Protein AF-A0A1J0LHH8-F1 (afdb_monomer_lite)

Sequence (142 aa):
MKYLTVVLGVVFLASCGHKDRKDGHHHGPEMHEERMDISVQERDSIHEERKKRMMDRLTEKLDLTEDQIRKIKELDASYSPQLKVLRTEMFESRKKHHQLMEEKKIKMKEILTPEQVQKLESMRKRRDHRKEDRDHKEKHDS

Foldseek 3Di:
DDDDDDDPDPPPPPPPDDDDPPPDDPPPDPPPVVVLPQDPVNVVVVVVVVVVVVLVVCCVVVVDDPVRSVVVVVVCVVCVVVVVVVVVVVSVVVVVVVVVVVVVVVVVVVVDDPVVVVVVVVVVVVVVVVVVVVVVVVVVVD

Radius of gyration: 26.34 Å; chains: 1; bounding box: 68×67×57 Å

Structure (mmCIF, N/CA/C/O backbone):
data_AF-A0A1J0LHH8-F1
#
_entry.id   AF-A0A1J0LHH8-F1
#
loop_
_atom_site.group_PDB
_atom_site.id
_atom_site.type_symbol
_atom_site.label_atom_id
_atom_site.label_alt_id
_atom_site.label_comp_id
_atom_site.label_asym_id
_atom_site.label_entity_id
_atom_site.label_seq_id
_atom_site.pdbx_PDB_ins_code
_atom_site.Cartn_x
_atom_site.Cartn_y
_atom_site.Cartn_z
_atom_site.occupancy
_atom_site.B_iso_or_equiv
_atom_site.auth_seq_id
_atom_site.auth_comp_id
_atom_site.auth_asym_id
_atom_site.auth_atom_id
_atom_site.pdbx_PDB_model_num
ATOM 1 N N . MET A 1 1 ? -48.516 45.755 -27.354 1.00 40.56 1 MET A N 1
ATOM 2 C CA . MET A 1 1 ? -48.459 44.726 -28.410 1.00 40.56 1 MET A CA 1
ATOM 3 C C . MET A 1 1 ? -47.723 43.507 -27.876 1.00 40.56 1 MET A C 1
ATOM 5 O O . MET A 1 1 ? -46.637 43.682 -27.355 1.00 40.56 1 MET A O 1
ATOM 9 N N . LYS A 1 2 ? -48.333 42.330 -28.067 1.00 47.91 2 LYS A N 1
ATOM 10 C CA . LYS A 1 2 ? -47.727 41.001 -28.281 1.00 47.91 2 LYS A CA 1
ATOM 11 C C . LYS A 1 2 ? -46.893 40.376 -27.145 1.00 47.91 2 LYS A C 1
ATOM 13 O O . LYS A 1 2 ? -45.745 40.723 -26.909 1.00 47.91 2 LYS A O 1
ATOM 18 N N . TYR A 1 3 ? -47.527 39.374 -26.533 1.00 49.53 3 TYR A N 1
ATOM 19 C CA . TYR A 1 3 ? -46.954 38.230 -25.826 1.00 49.53 3 TYR A CA 1
ATOM 20 C C . TYR A 1 3 ? -45.689 37.685 -26.501 1.00 49.53 3 TYR A C 1
ATOM 22 O O . TYR A 1 3 ? -45.691 37.488 -27.716 1.00 49.53 3 TYR A O 1
ATOM 30 N N . LEU A 1 4 ? -44.679 37.322 -25.709 1.00 46.38 4 LEU A N 1
ATOM 31 C CA . LEU A 1 4 ? -43.783 36.232 -26.079 1.00 46.38 4 LEU A CA 1
ATOM 32 C C . LEU A 1 4 ? -43.389 35.429 -24.837 1.00 46.38 4 LEU A C 1
ATOM 34 O O . LEU A 1 4 ? -42.523 35.794 -24.049 1.00 46.38 4 LEU A O 1
ATOM 38 N N . THR A 1 5 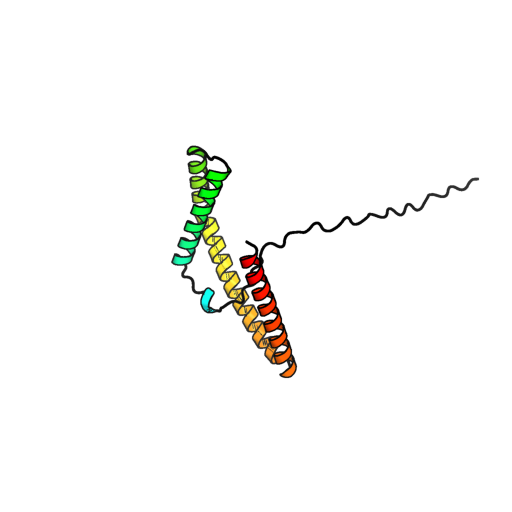? -44.113 34.332 -24.677 1.00 54.47 5 THR A N 1
ATOM 39 C CA . THR A 1 5 ? -43.837 33.196 -23.810 1.00 54.47 5 THR A CA 1
ATOM 40 C C . THR A 1 5 ? -42.466 32.620 -24.170 1.00 54.47 5 THR A C 1
ATOM 42 O O . THR A 1 5 ? -42.290 32.126 -25.282 1.00 54.47 5 THR A O 1
ATOM 45 N N . VAL A 1 6 ? -41.494 32.670 -23.256 1.00 53.97 6 VAL A N 1
ATOM 46 C CA . VAL A 1 6 ? -40.239 31.919 -23.402 1.00 53.97 6 VAL A CA 1
ATOM 47 C C . VAL A 1 6 ? -40.323 30.683 -22.518 1.00 53.97 6 VAL A C 1
ATOM 49 O O . VAL A 1 6 ? -40.577 30.750 -21.318 1.00 53.97 6 VAL A O 1
ATOM 52 N N . VAL A 1 7 ? -40.189 29.550 -23.192 1.00 58.69 7 VAL A N 1
ATOM 53 C CA . VAL A 1 7 ? -40.371 28.184 -22.721 1.00 58.69 7 VAL A CA 1
ATOM 54 C C . VAL A 1 7 ? -39.381 27.860 -21.599 1.00 58.69 7 VAL A C 1
ATOM 56 O O . VAL A 1 7 ? -38.168 27.933 -21.785 1.00 58.69 7 VAL A O 1
ATOM 59 N N . LEU A 1 8 ? -39.916 27.455 -20.444 1.00 49.62 8 LEU A N 1
ATOM 60 C CA . LEU A 1 8 ? -39.195 26.747 -19.385 1.00 49.62 8 LEU A CA 1
ATOM 61 C C . LEU A 1 8 ? -38.725 25.394 -19.939 1.00 49.62 8 LEU A C 1
ATOM 63 O O . LEU A 1 8 ? -39.448 24.400 -19.914 1.00 49.62 8 LEU A O 1
ATOM 67 N N . GLY A 1 9 ? -37.511 25.374 -20.484 1.00 45.81 9 GLY A N 1
ATOM 68 C CA . GLY A 1 9 ? -36.812 24.151 -20.854 1.00 45.81 9 GLY A CA 1
ATOM 69 C C . GLY A 1 9 ? -36.258 23.470 -19.608 1.00 45.81 9 GLY A C 1
ATOM 70 O O . GLY A 1 9 ? -35.169 23.802 -19.147 1.00 45.81 9 GLY A O 1
ATOM 71 N N . VAL A 1 10 ? -37.003 22.511 -19.060 1.00 56.62 10 VAL A N 1
ATOM 72 C CA . VAL A 1 10 ? -36.487 21.561 -18.069 1.00 56.62 10 VAL A CA 1
ATOM 73 C C . VAL A 1 10 ? -35.586 20.576 -18.811 1.00 56.62 10 VAL A C 1
ATOM 75 O O . VAL A 1 10 ? -36.055 19.607 -19.404 1.00 56.62 10 VAL A O 1
ATOM 78 N N . VAL A 1 11 ? -34.280 20.837 -18.814 1.00 54.19 11 VAL A N 1
ATOM 79 C CA . VAL A 1 11 ? -33.287 19.857 -19.265 1.00 54.19 11 VAL A CA 1
ATOM 80 C C . VAL A 1 11 ? -33.127 18.822 -18.156 1.00 54.19 11 VAL A C 1
ATOM 82 O O . VAL A 1 11 ? -32.429 19.033 -17.166 1.00 54.19 11 VAL A O 1
ATOM 85 N N . PHE A 1 12 ? -33.818 17.697 -18.320 1.00 43.25 12 PHE A N 1
ATOM 86 C CA . PHE A 1 12 ? -33.637 16.501 -17.511 1.00 43.25 12 PHE A CA 1
ATOM 87 C C . PHE A 1 12 ? -32.312 15.847 -17.928 1.00 43.25 12 PHE A C 1
ATOM 89 O O . PHE A 1 12 ? -32.254 15.085 -18.893 1.00 43.25 12 PHE A O 1
ATOM 96 N N . LEU A 1 13 ? -31.217 16.185 -17.241 1.00 51.19 13 LEU A N 1
ATOM 97 C CA . LEU A 1 13 ? -29.970 15.434 -17.366 1.00 51.19 13 LEU A CA 1
ATOM 98 C C . LEU A 1 13 ? -30.190 14.056 -16.742 1.00 51.19 13 LEU A C 1
ATOM 10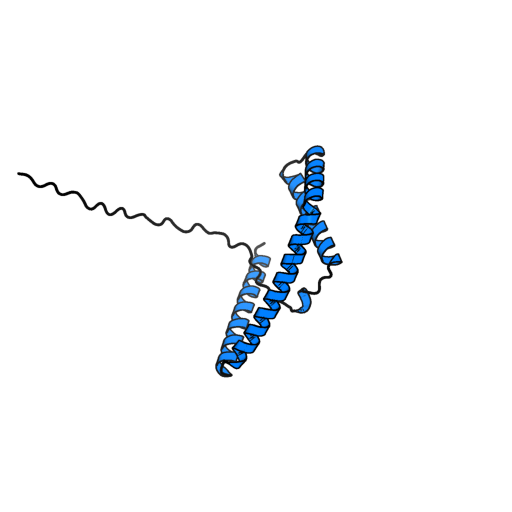0 O O . LEU A 1 13 ? -30.156 13.884 -15.524 1.00 51.19 13 LEU A O 1
ATOM 104 N N . ALA A 1 14 ? -30.442 13.078 -17.608 1.00 45.38 14 ALA A N 1
ATOM 105 C CA . ALA A 1 14 ? -30.406 11.670 -17.273 1.00 45.38 14 ALA A CA 1
ATOM 106 C C . ALA A 1 14 ? -29.021 11.335 -16.702 1.00 45.38 14 ALA A C 1
ATOM 108 O O . ALA A 1 14 ? -28.018 11.304 -17.416 1.00 45.38 14 ALA A O 1
ATOM 109 N N . SER A 1 15 ? -28.986 11.096 -15.391 1.00 42.03 15 SER A N 1
ATOM 110 C CA . SER A 1 15 ? -27.863 10.481 -14.696 1.00 42.03 15 SER A CA 1
ATOM 111 C C . SER A 1 15 ? -27.650 9.083 -15.276 1.00 42.03 15 SER A C 1
ATOM 113 O O . SER A 1 15 ? -28.328 8.122 -14.909 1.00 42.03 15 SER A O 1
ATOM 115 N N . CYS A 1 16 ? -26.748 8.974 -16.250 1.00 43.66 16 CYS A N 1
ATOM 116 C CA . CYS A 1 16 ? -26.281 7.688 -16.736 1.00 43.66 16 CYS A CA 1
ATOM 117 C C . CYS A 1 16 ? -25.423 7.043 -15.648 1.00 43.66 16 CYS A C 1
ATOM 119 O O . CYS A 1 16 ? -24.270 7.413 -15.445 1.00 43.66 16 CYS A O 1
ATOM 121 N N . GLY A 1 17 ? -26.048 6.089 -14.959 1.00 38.94 17 GLY A N 1
ATOM 122 C CA . GLY A 1 17 ? -25.491 4.784 -14.619 1.00 38.94 17 GLY A CA 1
ATOM 123 C C . GLY A 1 17 ? -24.005 4.751 -14.289 1.00 38.94 17 GLY A C 1
ATOM 124 O O . GLY A 1 17 ? -23.158 4.645 -15.175 1.00 38.94 17 GLY A O 1
ATOM 125 N N . HIS A 1 18 ? -23.744 4.739 -12.982 1.00 47.59 18 HIS A N 1
ATOM 126 C CA . HIS A 1 18 ? -22.599 4.103 -12.339 1.00 47.59 18 HIS A CA 1
ATOM 127 C C . HIS A 1 18 ? -22.164 2.858 -13.135 1.00 47.59 18 HIS A C 1
ATOM 129 O O . HIS A 1 18 ? -22.830 1.827 -13.095 1.00 47.59 18 HIS A O 1
ATOM 135 N N . LYS A 1 19 ? -21.066 2.959 -13.888 1.00 46.78 19 LYS A N 1
ATOM 136 C CA . LYS A 1 19 ? -20.365 1.781 -14.395 1.00 46.78 19 LYS A CA 1
ATOM 137 C C . LYS A 1 19 ? -19.395 1.339 -13.319 1.00 46.78 19 LYS A C 1
ATOM 139 O O . LYS A 1 19 ? -18.438 2.049 -13.017 1.00 46.78 19 LYS A O 1
ATOM 144 N N . ASP A 1 20 ? -19.733 0.192 -12.751 1.00 46.75 20 ASP A N 1
ATOM 145 C CA . ASP A 1 20 ? -18.922 -0.733 -11.972 1.00 46.75 20 ASP A CA 1
ATOM 146 C C . ASP A 1 20 ? -17.429 -0.398 -11.974 1.00 46.75 20 ASP A C 1
ATOM 148 O O . ASP A 1 20 ? -16.638 -0.878 -12.793 1.00 46.75 20 ASP A O 1
ATOM 152 N N . ARG A 1 21 ? -17.016 0.402 -10.989 1.00 39.25 21 ARG A N 1
ATOM 153 C CA . ARG A 1 21 ? -15.663 0.263 -10.475 1.00 39.25 21 ARG A CA 1
ATOM 154 C C . ARG A 1 21 ? -15.633 -1.108 -9.817 1.00 39.25 21 ARG A C 1
ATOM 156 O O . ARG A 1 21 ? -16.197 -1.284 -8.748 1.00 39.25 21 ARG A O 1
ATOM 163 N N . LYS A 1 22 ? -15.018 -2.084 -10.493 1.00 41.16 22 LYS A N 1
ATOM 164 C CA . LYS A 1 22 ? -14.555 -3.316 -9.855 1.00 41.16 22 LYS A CA 1
ATOM 165 C C . LYS A 1 22 ? -13.709 -2.879 -8.669 1.00 41.16 22 LYS A C 1
ATOM 167 O O . LYS A 1 22 ? -12.615 -2.346 -8.859 1.00 41.16 22 LYS A O 1
ATOM 172 N N . ASP A 1 23 ? -14.288 -3.006 -7.484 1.00 40.88 23 ASP A N 1
ATOM 173 C CA . ASP A 1 23 ? -13.666 -2.650 -6.227 1.00 40.88 23 ASP A CA 1
ATOM 174 C C . ASP A 1 23 ? -12.364 -3.435 -6.119 1.00 40.88 23 ASP A C 1
ATOM 176 O O . ASP A 1 23 ? -12.341 -4.648 -5.897 1.00 40.88 23 ASP A O 1
ATOM 180 N N . GLY A 1 24 ? -11.263 -2.723 -6.357 1.00 37.47 24 GLY A N 1
ATOM 181 C CA . GLY A 1 24 ? -9.935 -3.218 -6.072 1.00 37.47 24 GLY A CA 1
ATOM 182 C C . GLY A 1 24 ? -9.914 -3.690 -4.628 1.00 37.47 24 GLY A C 1
ATOM 183 O O . GLY A 1 24 ? -10.409 -3.006 -3.731 1.00 37.47 24 GLY A O 1
ATOM 184 N N . HIS A 1 25 ? -9.370 -4.886 -4.434 1.00 42.88 25 HIS A N 1
ATOM 185 C CA . HIS A 1 25 ? -9.179 -5.528 -3.148 1.00 42.88 25 HIS A CA 1
ATOM 186 C C . HIS A 1 25 ? -8.601 -4.556 -2.110 1.00 42.88 25 HIS A C 1
ATOM 188 O O . HIS A 1 25 ? -7.388 -4.375 -1.995 1.00 42.88 25 HIS A O 1
ATOM 194 N N . HIS A 1 26 ? -9.463 -3.980 -1.281 1.00 35.78 26 HIS A N 1
ATOM 195 C CA . HIS A 1 26 ? -9.058 -3.557 0.043 1.00 35.78 26 HIS A CA 1
ATOM 196 C C . HIS A 1 26 ? -9.193 -4.781 0.940 1.00 35.78 26 HIS A C 1
ATOM 198 O O . HIS A 1 26 ? -10.222 -4.987 1.582 1.00 35.78 26 HIS A O 1
ATOM 204 N N . HIS A 1 27 ? -8.133 -5.597 0.987 1.00 38.25 27 HIS A N 1
ATOM 205 C CA . HIS A 1 27 ? -7.876 -6.428 2.156 1.00 38.25 27 HIS A CA 1
ATOM 206 C C . HIS A 1 27 ? -7.864 -5.481 3.356 1.00 38.25 27 HIS A C 1
ATOM 208 O O . HIS A 1 27 ? -6.886 -4.779 3.596 1.00 38.25 27 HIS A O 1
ATOM 214 N N . GLY A 1 28 ? -8.988 -5.381 4.059 1.00 34.59 28 GLY A N 1
ATOM 215 C CA . GLY A 1 28 ? -9.023 -4.828 5.399 1.00 34.59 28 GLY A CA 1
ATOM 216 C C . GLY A 1 28 ? -8.540 -5.944 6.307 1.00 34.59 28 GLY A C 1
ATOM 217 O O . GLY A 1 28 ? -9.365 -6.824 6.590 1.00 34.59 28 GLY A O 1
ATOM 218 N N . PRO A 1 29 ? -7.253 -5.965 6.704 1.00 44.88 29 PRO A N 1
ATOM 219 C CA . PRO A 1 29 ? -6.749 -7.025 7.549 1.00 44.88 29 PRO A CA 1
ATOM 220 C C . PRO A 1 29 ? -7.590 -7.029 8.820 1.00 44.88 29 PRO A C 1
ATOM 222 O O . PRO A 1 29 ? -7.735 -6.006 9.493 1.00 44.88 29 PRO A O 1
ATOM 225 N N . GLU A 1 30 ? -8.147 -8.185 9.157 1.00 42.81 30 GLU A N 1
ATOM 226 C CA . GLU A 1 30 ? -8.065 -8.568 10.552 1.00 42.81 30 GLU A CA 1
ATOM 227 C C . GLU A 1 30 ? -6.564 -8.578 10.849 1.00 42.81 30 GLU A C 1
ATOM 229 O O . GLU A 1 30 ? -5.795 -9.370 10.300 1.00 42.81 30 GLU A O 1
ATOM 234 N N . MET A 1 31 ? -6.123 -7.519 11.523 1.00 42.56 31 MET A N 1
ATOM 235 C CA . MET A 1 31 ? -4.731 -7.318 11.883 1.00 42.56 31 MET A CA 1
ATOM 236 C C . MET A 1 31 ? -4.434 -8.357 12.957 1.00 42.56 31 MET A C 1
ATOM 238 O O . MET A 1 31 ? -4.552 -8.056 14.139 1.00 42.56 31 MET A O 1
ATOM 242 N N . HIS A 1 32 ? -4.107 -9.586 12.547 1.00 40.44 32 HIS A N 1
ATOM 243 C CA . HIS A 1 32 ? -3.362 -10.502 13.401 1.00 40.44 32 HIS A CA 1
ATOM 244 C C . HIS A 1 32 ? -2.133 -9.702 13.832 1.00 40.44 32 HIS A C 1
ATOM 246 O O . HIS A 1 32 ? -1.309 -9.341 12.987 1.00 40.44 32 HIS A O 1
ATOM 252 N N . GLU A 1 33 ? -2.093 -9.318 15.104 1.00 42.19 33 GLU A N 1
ATOM 253 C CA . GLU A 1 33 ? -1.096 -8.413 15.689 1.00 42.19 33 GLU A CA 1
ATOM 254 C C . GLU A 1 33 ? 0.338 -8.866 15.340 1.00 42.19 33 GLU A C 1
ATOM 256 O O . GLU A 1 33 ? 1.213 -8.047 15.077 1.00 42.19 33 GLU A O 1
ATOM 261 N N . GLU A 1 34 ? 0.520 -10.178 15.159 1.00 40.75 34 GLU A N 1
ATOM 262 C CA . GLU A 1 34 ? 1.741 -10.859 14.715 1.00 40.75 34 GLU A CA 1
ATOM 263 C C . GLU A 1 34 ? 2.259 -10.508 13.309 1.00 40.75 34 GLU A C 1
ATOM 265 O O . GLU A 1 34 ? 3.452 -10.643 13.046 1.00 40.75 34 GLU A O 1
ATOM 270 N N . ARG A 1 35 ? 1.427 -10.051 12.362 1.00 50.59 35 ARG A N 1
ATOM 271 C CA . ARG A 1 35 ? 1.895 -9.775 10.982 1.00 50.59 35 ARG A CA 1
ATOM 272 C C . ARG A 1 35 ? 2.713 -8.487 10.846 1.00 50.59 35 ARG A C 1
ATOM 274 O O . ARG A 1 35 ? 3.185 -8.187 9.746 1.00 50.59 35 ARG A O 1
ATOM 281 N N . MET A 1 36 ? 2.867 -7.708 11.917 1.00 53.78 36 MET A N 1
ATOM 282 C CA . MET A 1 36 ? 3.612 -6.444 11.896 1.00 53.78 36 MET A CA 1
ATOM 283 C C . MET A 1 36 ? 5.096 -6.565 12.260 1.00 53.78 36 MET A C 1
ATOM 285 O O . MET A 1 36 ? 5.820 -5.581 12.091 1.00 53.78 36 MET A O 1
ATOM 289 N N . ASP A 1 37 ? 5.565 -7.764 12.608 1.00 58.69 37 ASP A N 1
ATOM 290 C CA . ASP A 1 37 ? 6.959 -8.024 12.992 1.00 58.69 37 ASP A CA 1
ATOM 291 C C . ASP A 1 37 ? 7.797 -8.648 11.865 1.00 58.69 37 ASP A C 1
ATOM 293 O O . ASP A 1 37 ? 8.798 -9.317 12.102 1.00 58.69 37 ASP A O 1
ATOM 297 N N . ILE A 1 38 ? 7.435 -8.400 10.601 1.00 66.19 38 ILE A N 1
ATOM 298 C CA . ILE A 1 38 ? 8.343 -8.709 9.488 1.00 66.19 38 ILE A CA 1
ATOM 299 C C . ILE A 1 38 ? 9.538 -7.761 9.591 1.00 66.19 38 ILE A C 1
ATOM 301 O O . ILE A 1 38 ? 9.375 -6.532 9.496 1.00 66.19 38 ILE A O 1
ATOM 305 N N . SER A 1 39 ? 10.730 -8.340 9.755 1.00 71.50 39 SER A N 1
ATOM 306 C CA . SER A 1 39 ? 11.984 -7.596 9.845 1.00 71.50 39 SER A CA 1
ATOM 307 C C . SER A 1 39 ? 12.193 -6.705 8.614 1.00 71.50 39 SER A C 1
ATOM 309 O O . SER A 1 39 ? 11.707 -6.985 7.515 1.00 71.50 39 SER A O 1
ATOM 311 N N . VAL A 1 40 ? 12.939 -5.609 8.777 1.00 71.44 40 VAL A N 1
ATOM 312 C CA . VAL A 1 40 ? 13.263 -4.701 7.659 1.00 71.44 40 VAL A CA 1
ATOM 313 C C . VAL A 1 40 ? 13.951 -5.463 6.518 1.00 71.44 40 VAL A C 1
ATOM 315 O O . VAL A 1 40 ? 13.632 -5.243 5.352 1.00 71.44 40 VAL A O 1
ATOM 318 N N . GLN A 1 41 ? 14.827 -6.412 6.859 1.00 70.19 41 GLN A N 1
ATOM 319 C CA . GLN A 1 41 ? 15.566 -7.233 5.898 1.00 70.19 41 GLN A CA 1
ATOM 320 C C . GLN A 1 41 ? 14.648 -8.164 5.094 1.00 70.19 41 GLN A C 1
ATOM 322 O O . GLN A 1 41 ? 14.760 -8.241 3.873 1.00 70.19 41 GLN A O 1
ATOM 327 N N . GLU A 1 42 ? 13.703 -8.826 5.759 1.00 77.00 42 GLU A N 1
ATOM 328 C CA . GLU A 1 42 ? 12.743 -9.726 5.111 1.00 77.00 42 GLU A CA 1
ATOM 329 C C . GLU A 1 42 ? 11.723 -8.964 4.251 1.00 77.00 42 GLU A C 1
ATOM 331 O O . GLU A 1 42 ? 11.270 -9.428 3.207 1.00 77.00 42 GLU A O 1
ATOM 336 N N . ARG A 1 43 ? 11.396 -7.729 4.629 1.00 76.25 43 ARG A N 1
ATOM 337 C CA . ARG A 1 43 ? 10.536 -6.868 3.814 1.00 76.25 43 ARG A CA 1
ATOM 338 C C . ARG A 1 43 ? 11.217 -6.422 2.526 1.00 76.25 43 ARG A C 1
ATOM 340 O O . ARG A 1 43 ? 10.566 -6.376 1.480 1.00 76.25 43 ARG A O 1
ATOM 347 N N . ASP A 1 44 ? 12.498 -6.079 2.606 1.00 80.50 44 ASP A N 1
ATOM 348 C CA . ASP A 1 44 ? 13.278 -5.680 1.440 1.00 80.50 44 ASP A CA 1
ATOM 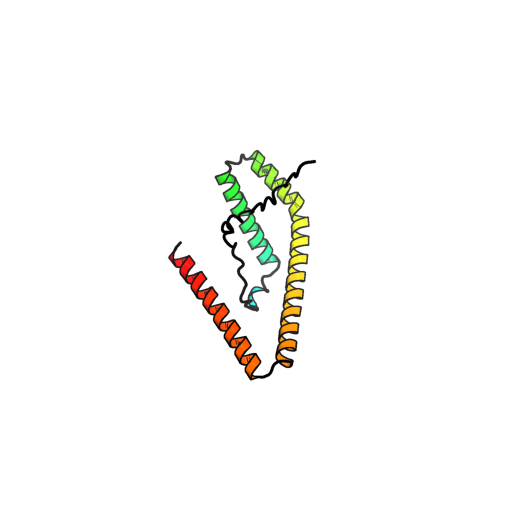349 C C . ASP A 1 44 ? 13.466 -6.857 0.475 1.00 80.50 44 ASP A C 1
ATOM 351 O O . ASP A 1 44 ? 13.291 -6.672 -0.729 1.00 80.50 44 ASP A O 1
ATOM 355 N N . SER A 1 45 ? 13.697 -8.079 0.968 1.00 83.19 45 SER A N 1
ATOM 356 C CA . SER A 1 45 ? 13.791 -9.263 0.101 1.00 83.19 45 SER A CA 1
ATOM 357 C C . SER A 1 45 ? 12.471 -9.569 -0.620 1.00 83.19 45 SER A C 1
ATOM 359 O O . SER A 1 45 ? 12.474 -9.767 -1.836 1.00 83.19 45 SER A O 1
ATOM 361 N N . ILE A 1 46 ? 11.329 -9.499 0.076 1.00 85.44 46 ILE A N 1
ATOM 362 C CA . ILE A 1 46 ? 9.997 -9.643 -0.540 1.00 85.44 46 ILE A CA 1
ATOM 363 C C . ILE A 1 46 ? 9.768 -8.559 -1.601 1.00 85.44 46 ILE A C 1
ATOM 365 O O . ILE A 1 46 ? 9.172 -8.817 -2.651 1.00 85.44 46 ILE A O 1
ATOM 369 N N . HIS A 1 47 ? 10.208 -7.328 -1.335 1.00 83.81 47 HIS A N 1
ATOM 370 C CA . HIS A 1 47 ? 10.069 -6.228 -2.281 1.00 83.81 47 HIS A CA 1
ATOM 371 C C . HIS A 1 47 ? 10.895 -6.462 -3.551 1.00 83.81 47 HIS A C 1
ATOM 373 O O . HIS A 1 47 ? 10.368 -6.303 -4.653 1.00 83.81 47 HIS A O 1
ATOM 379 N N . GLU A 1 48 ? 12.156 -6.870 -3.414 1.00 85.50 48 GLU A N 1
ATOM 380 C CA . GLU A 1 48 ? 13.021 -7.162 -4.560 1.00 85.50 48 GLU A CA 1
ATOM 381 C C . GLU A 1 48 ? 12.508 -8.351 -5.376 1.00 85.50 48 GLU A C 1
ATOM 383 O O . GLU A 1 48 ? 12.478 -8.290 -6.606 1.00 85.50 48 GLU A O 1
ATOM 388 N N . GLU A 1 49 ? 12.001 -9.400 -4.726 1.00 88.00 49 GLU A N 1
ATOM 389 C CA . GLU A 1 49 ? 11.419 -10.541 -5.432 1.00 88.00 49 GLU A CA 1
ATOM 390 C C . GLU A 1 49 ? 10.158 -10.147 -6.217 1.00 88.00 49 GLU A C 1
ATOM 392 O O . GLU A 1 49 ? 9.984 -10.528 -7.378 1.00 88.00 49 GLU A O 1
ATOM 397 N N . ARG A 1 50 ? 9.283 -9.324 -5.625 1.00 88.62 50 ARG A N 1
ATOM 398 C CA . ARG A 1 50 ? 8.101 -8.786 -6.318 1.00 88.62 50 ARG A CA 1
ATOM 399 C C . ARG A 1 50 ? 8.487 -7.906 -7.497 1.00 88.62 50 ARG A C 1
ATOM 401 O O . ARG A 1 50 ? 7.867 -8.014 -8.554 1.00 88.62 50 ARG A O 1
ATOM 408 N N . LYS A 1 51 ? 9.501 -7.058 -7.329 1.00 88.25 51 LYS A N 1
ATOM 409 C CA . LYS A 1 51 ? 10.021 -6.199 -8.394 1.00 88.25 51 LYS A CA 1
ATOM 410 C C . LYS A 1 51 ? 10.575 -7.030 -9.547 1.00 88.25 51 LYS A C 1
ATOM 412 O O . LYS A 1 51 ? 10.244 -6.753 -10.695 1.00 88.25 51 LYS A O 1
ATOM 417 N N . LYS A 1 52 ? 11.326 -8.094 -9.249 1.00 90.81 52 LYS A N 1
ATOM 418 C CA . LYS A 1 52 ? 11.816 -9.043 -10.256 1.00 90.81 52 LYS A CA 1
ATOM 419 C C . LYS A 1 52 ? 10.661 -9.665 -11.043 1.00 90.81 52 LYS A C 1
ATOM 421 O O . LYS A 1 52 ? 10.612 -9.519 -12.256 1.00 90.81 52 LYS A O 1
ATOM 426 N N . ARG A 1 53 ? 9.671 -10.242 -10.353 1.00 93.06 53 ARG A N 1
ATOM 427 C CA . ARG A 1 53 ? 8.483 -10.834 -10.999 1.00 93.06 53 ARG A CA 1
ATOM 428 C C . ARG A 1 53 ? 7.705 -9.823 -11.846 1.00 93.06 53 ARG A C 1
ATOM 430 O O . ARG A 1 53 ? 7.120 -10.189 -12.860 1.00 93.06 53 ARG A O 1
ATOM 437 N N . MET A 1 54 ? 7.656 -8.561 -11.419 1.00 90.94 54 MET A N 1
ATOM 438 C CA . MET A 1 54 ? 7.022 -7.493 -12.189 1.00 90.94 54 MET A CA 1
ATOM 439 C C . MET A 1 54 ? 7.815 -7.170 -13.462 1.00 90.94 54 MET A C 1
ATOM 441 O O . MET A 1 54 ? 7.208 -7.078 -14.526 1.00 90.94 54 MET A O 1
ATOM 445 N N . MET A 1 55 ? 9.144 -7.072 -13.375 1.00 92.06 55 MET A N 1
ATOM 446 C CA . MET A 1 55 ? 10.014 -6.850 -14.534 1.00 92.06 55 MET A CA 1
ATOM 447 C C . MET A 1 55 ? 9.929 -8.000 -15.542 1.00 92.06 55 MET A C 1
ATOM 449 O O . MET A 1 55 ? 9.826 -7.746 -16.740 1.00 92.06 55 MET A O 1
ATOM 453 N N . ASP A 1 56 ? 9.905 -9.248 -15.068 1.00 92.62 56 ASP A N 1
ATOM 454 C CA . ASP A 1 56 ? 9.769 -10.431 -15.925 1.00 92.62 56 ASP A CA 1
ATOM 455 C C . ASP A 1 56 ? 8.453 -10.366 -16.721 1.00 92.62 56 ASP A C 1
ATOM 457 O O . ASP A 1 56 ? 8.446 -10.489 -17.944 1.00 92.62 56 ASP A O 1
ATOM 461 N N . ARG A 1 57 ? 7.342 -10.036 -16.046 1.00 94.44 57 ARG A N 1
ATOM 462 C CA . ARG A 1 57 ? 6.028 -9.857 -16.690 1.00 94.44 57 ARG A CA 1
ATOM 463 C C . ARG A 1 57 ? 5.987 -8.687 -17.669 1.00 94.44 57 ARG A C 1
ATOM 465 O O . ARG A 1 57 ? 5.284 -8.772 -18.669 1.00 94.44 57 ARG A O 1
ATOM 472 N N . LEU A 1 58 ? 6.655 -7.575 -17.361 1.00 92.88 58 LEU A N 1
ATOM 473 C CA . LEU A 1 58 ? 6.725 -6.426 -18.268 1.00 92.88 58 LEU A CA 1
ATOM 474 C C . LEU A 1 58 ? 7.532 -6.764 -19.517 1.00 92.88 58 LEU A C 1
ATOM 476 O O . LEU A 1 58 ? 7.128 -6.393 -20.613 1.00 92.88 58 LEU A O 1
ATOM 480 N N . THR A 1 59 ? 8.633 -7.492 -19.341 1.00 94.25 59 THR A N 1
ATOM 481 C CA . THR A 1 59 ? 9.491 -7.941 -20.436 1.00 94.25 59 THR A CA 1
ATOM 482 C C . THR A 1 59 ? 8.722 -8.849 -21.386 1.00 94.25 59 THR A C 1
ATOM 484 O O . THR A 1 59 ? 8.724 -8.592 -22.582 1.00 94.25 59 THR A O 1
ATOM 487 N N . GLU A 1 60 ? 8.006 -9.842 -20.850 1.00 94.12 60 GLU A N 1
ATOM 488 C CA . GLU A 1 60 ? 7.194 -10.780 -21.636 1.00 94.12 60 GLU A CA 1
ATOM 489 C C . GLU A 1 60 ? 6.015 -10.094 -22.338 1.00 94.12 60 GLU A C 1
ATOM 491 O O . GLU A 1 60 ? 5.732 -10.369 -23.495 1.00 94.12 60 GLU A O 1
ATOM 496 N N . LYS A 1 61 ? 5.305 -9.189 -21.657 1.00 95.69 61 LYS A N 1
ATOM 497 C CA . LYS A 1 61 ? 4.085 -8.581 -22.215 1.00 95.69 61 LYS A CA 1
ATOM 498 C C . LYS A 1 61 ? 4.332 -7.469 -23.224 1.00 95.69 61 LYS A C 1
ATOM 500 O O . LYS A 1 61 ? 3.412 -7.128 -23.962 1.00 95.69 61 LYS A O 1
ATOM 505 N N . LEU A 1 62 ? 5.497 -6.831 -23.165 1.00 97.19 62 LEU A N 1
ATOM 506 C CA . LEU A 1 62 ? 5.829 -5.666 -23.986 1.00 97.19 62 LEU A CA 1
ATOM 507 C C . LEU A 1 62 ? 6.988 -5.943 -24.947 1.00 97.19 62 LEU A C 1
ATOM 509 O O . LEU A 1 62 ? 7.458 -4.999 -25.580 1.00 97.19 62 LEU A O 1
ATOM 513 N N . ASP A 1 63 ? 7.457 -7.195 -25.012 1.00 95.81 63 ASP A N 1
ATOM 514 C CA . ASP A 1 63 ? 8.587 -7.636 -25.834 1.00 95.81 63 ASP A CA 1
ATOM 515 C C . ASP A 1 63 ? 9.797 -6.695 -25.702 1.00 95.81 63 ASP A C 1
ATOM 517 O O . ASP A 1 63 ? 10.350 -6.187 -26.682 1.00 95.81 63 ASP A O 1
ATOM 521 N N . LEU A 1 64 ? 10.177 -6.394 -24.455 1.00 95.62 64 LEU A N 1
ATOM 522 C CA . LEU A 1 64 ? 11.225 -5.410 -24.184 1.00 95.62 64 LEU A CA 1
ATOM 523 C C . LEU A 1 64 ? 12.587 -5.903 -24.681 1.00 95.62 64 LEU A C 1
ATOM 525 O O . LEU A 1 64 ? 13.038 -6.998 -24.353 1.00 95.62 64 LEU A O 1
ATOM 529 N N . THR A 1 65 ? 13.291 -5.036 -25.403 1.00 96.81 65 THR A N 1
ATOM 530 C CA . THR A 1 65 ? 14.682 -5.262 -25.816 1.00 96.81 65 THR A CA 1
ATOM 531 C C . THR A 1 65 ? 15.646 -5.167 -24.631 1.00 96.81 65 THR A C 1
ATOM 533 O O . THR A 1 65 ? 15.375 -4.492 -23.633 1.00 96.81 65 THR A O 1
ATOM 536 N N . GLU A 1 66 ? 16.828 -5.772 -24.757 1.00 94.94 66 GLU A N 1
ATOM 537 C CA . GLU A 1 66 ? 17.872 -5.724 -23.722 1.00 94.94 66 GLU A CA 1
ATOM 538 C C . GLU A 1 66 ? 18.265 -4.289 -23.337 1.00 94.94 66 GLU A C 1
ATOM 540 O O . GLU A 1 66 ? 18.443 -3.976 -22.156 1.00 94.94 66 GLU A O 1
ATOM 545 N N . ASP A 1 67 ? 18.330 -3.387 -24.320 1.00 96.56 67 ASP A N 1
ATOM 546 C CA . ASP A 1 67 ? 18.631 -1.974 -24.096 1.00 96.56 67 ASP A CA 1
ATOM 547 C C . ASP A 1 67 ? 17.528 -1.256 -23.306 1.00 96.56 67 ASP A C 1
ATOM 549 O O . ASP A 1 67 ? 17.826 -0.411 -22.456 1.00 96.56 67 ASP A O 1
ATOM 553 N N . GLN A 1 68 ? 16.255 -1.585 -23.547 1.00 95.75 68 GLN A N 1
ATOM 554 C CA . GLN A 1 68 ? 15.135 -1.047 -22.769 1.00 95.75 68 GLN A CA 1
ATOM 555 C C . GLN A 1 68 ? 15.160 -1.577 -21.336 1.00 95.75 68 GLN A C 1
ATOM 557 O O . GLN A 1 68 ? 15.027 -0.791 -20.398 1.00 95.75 68 GLN A O 1
ATOM 562 N N . ILE A 1 69 ? 15.409 -2.876 -21.149 1.00 94.50 69 ILE A N 1
ATOM 563 C CA . ILE A 1 69 ? 15.539 -3.489 -19.821 1.00 94.50 69 ILE A CA 1
ATOM 564 C C . ILE A 1 69 ? 16.672 -2.819 -19.036 1.00 94.50 69 ILE A C 1
ATOM 566 O O . ILE A 1 69 ? 16.498 -2.498 -17.858 1.00 94.50 69 ILE A O 1
ATOM 570 N N . ARG A 1 70 ? 17.823 -2.567 -19.675 1.00 95.81 70 ARG A N 1
ATOM 571 C CA . ARG A 1 70 ? 18.957 -1.876 -19.045 1.00 95.81 70 ARG A CA 1
ATOM 572 C C . ARG A 1 70 ? 18.568 -0.473 -18.576 1.00 95.81 70 ARG A C 1
ATOM 574 O O . ARG A 1 70 ? 18.765 -0.161 -17.405 1.00 95.81 70 ARG A O 1
ATOM 581 N N . LYS A 1 71 ? 17.936 0.329 -19.439 1.00 96.56 71 LYS A N 1
ATOM 582 C CA . LYS A 1 71 ? 17.481 1.690 -19.095 1.00 96.56 71 LYS A CA 1
ATOM 583 C C . LYS A 1 71 ? 16.458 1.705 -17.959 1.00 96.56 71 LYS A C 1
ATOM 585 O O . LYS A 1 71 ? 16.528 2.567 -17.089 1.00 96.56 71 LYS A O 1
ATOM 590 N N . ILE A 1 72 ? 15.526 0.751 -17.934 1.00 94.25 72 ILE A N 1
ATOM 591 C CA . ILE A 1 72 ? 14.544 0.646 -16.846 1.00 94.25 72 ILE A CA 1
ATOM 592 C C . ILE A 1 72 ? 15.245 0.284 -15.532 1.00 94.25 72 ILE A C 1
ATOM 594 O O . ILE A 1 72 ? 14.948 0.883 -14.504 1.00 94.25 72 ILE A O 1
ATOM 598 N N . LYS A 1 73 ? 16.215 -0.640 -15.547 1.00 92.81 73 LYS A N 1
ATOM 599 C CA . LYS A 1 73 ? 17.002 -0.983 -14.349 1.00 92.81 73 LYS A CA 1
ATOM 600 C C . LYS A 1 73 ? 17.806 0.206 -13.817 1.00 92.81 73 LYS A C 1
ATOM 602 O O . LYS A 1 73 ? 17.880 0.384 -12.604 1.00 92.81 73 LYS A O 1
ATOM 607 N N . GLU A 1 74 ? 18.388 1.013 -14.700 1.00 95.31 74 GLU A N 1
ATOM 608 C CA . GLU A 1 74 ? 19.096 2.247 -14.331 1.00 95.31 74 GLU A CA 1
ATOM 609 C C . GLU A 1 74 ? 18.146 3.281 -13.712 1.00 95.31 74 GLU A C 1
ATOM 611 O O . GLU A 1 74 ? 18.439 3.826 -12.647 1.00 95.31 74 GLU A O 1
ATOM 616 N N . LEU A 1 75 ? 16.976 3.492 -14.326 1.00 94.81 75 LEU A N 1
ATOM 617 C CA . LEU A 1 75 ? 15.927 4.365 -13.796 1.00 94.81 75 LEU A CA 1
ATOM 618 C C . LEU A 1 75 ? 15.480 3.897 -12.405 1.00 94.81 75 LEU A C 1
ATOM 620 O O . LEU A 1 75 ? 15.444 4.657 -11.439 1.00 94.81 75 LEU A O 1
ATOM 624 N N . ASP A 1 76 ? 15.197 2.610 -12.266 1.00 91.56 76 ASP A N 1
ATOM 625 C CA . ASP A 1 76 ? 14.826 2.014 -10.994 1.00 91.56 76 ASP A CA 1
ATOM 626 C C . ASP A 1 76 ? 15.905 2.212 -9.920 1.00 91.56 76 ASP A C 1
ATOM 628 O O . ASP A 1 76 ? 15.583 2.455 -8.754 1.00 91.56 76 ASP A O 1
ATOM 632 N N . ALA A 1 77 ? 17.184 2.104 -10.289 1.00 92.56 77 ALA A N 1
ATOM 633 C CA . ALA A 1 77 ? 18.296 2.330 -9.375 1.00 92.56 77 ALA A CA 1
ATOM 634 C C . ALA A 1 77 ? 18.346 3.789 -8.893 1.00 92.56 77 ALA A C 1
ATOM 636 O O . ALA A 1 77 ? 18.581 4.014 -7.704 1.00 92.56 77 ALA A O 1
ATOM 637 N N . SER A 1 78 ? 18.048 4.767 -9.760 1.00 95.62 78 SER A N 1
ATOM 638 C CA . SER A 1 78 ? 18.038 6.184 -9.372 1.00 95.62 78 SER A CA 1
ATOM 639 C C . SER A 1 78 ? 16.902 6.541 -8.409 1.00 95.62 78 SER A C 1
ATOM 641 O O . SER A 1 78 ? 17.087 7.383 -7.532 1.00 95.62 78 SER A O 1
ATOM 643 N N . TYR A 1 79 ? 15.740 5.887 -8.522 1.00 93.12 79 TYR A N 1
ATOM 644 C CA . TYR A 1 79 ? 14.577 6.163 -7.661 1.00 93.12 79 TYR A CA 1
ATOM 645 C C . TYR A 1 79 ? 14.486 5.275 -6.412 1.00 93.12 79 TYR A C 1
ATOM 647 O O . TYR A 1 79 ? 13.841 5.659 -5.433 1.00 93.12 79 TYR A O 1
ATOM 655 N N . SER A 1 80 ? 15.156 4.118 -6.402 1.00 90.62 80 SER A N 1
ATOM 656 C CA . SER A 1 80 ? 15.192 3.186 -5.267 1.00 90.62 80 SER A CA 1
ATOM 657 C C . SER A 1 80 ? 15.421 3.850 -3.896 1.00 90.62 80 SER A C 1
ATOM 659 O O . SER A 1 80 ? 14.629 3.582 -2.987 1.00 90.62 80 SER A O 1
ATOM 661 N N . PRO A 1 81 ? 16.413 4.748 -3.696 1.00 91.75 81 PRO A N 1
ATOM 662 C CA . PRO A 1 81 ? 16.631 5.362 -2.384 1.00 91.75 81 PRO A CA 1
ATOM 663 C C . PRO A 1 81 ? 15.459 6.244 -1.933 1.00 91.75 81 PRO A C 1
ATOM 665 O O . PRO A 1 81 ? 15.060 6.173 -0.772 1.00 91.75 81 PRO A O 1
ATOM 668 N N . GLN A 1 82 ? 14.854 7.015 -2.842 1.00 92.00 82 GLN A N 1
ATOM 669 C CA . GLN A 1 82 ? 13.711 7.881 -2.523 1.00 92.00 82 GLN A CA 1
ATOM 670 C C . GLN A 1 82 ? 12.492 7.048 -2.111 1.00 92.00 82 GLN A C 1
ATOM 672 O O . GLN A 1 82 ? 11.831 7.336 -1.114 1.00 92.00 82 GLN A O 1
ATOM 677 N N . LEU A 1 83 ? 12.236 5.952 -2.831 1.00 88.38 83 LEU A N 1
ATOM 678 C CA . LEU A 1 83 ? 11.148 5.031 -2.507 1.00 88.38 83 LEU A CA 1
ATOM 679 C C . LEU A 1 83 ? 11.376 4.295 -1.181 1.00 88.38 83 LEU A C 1
ATOM 681 O O . LEU A 1 83 ? 10.407 4.028 -0.469 1.00 88.38 83 LEU A O 1
ATOM 685 N N . LYS A 1 84 ? 12.628 3.978 -0.820 1.00 88.06 84 LYS A N 1
ATOM 686 C CA . LYS A 1 84 ? 12.955 3.388 0.488 1.00 88.06 84 LYS A CA 1
ATOM 687 C C . LYS A 1 84 ? 12.614 4.336 1.636 1.00 88.06 84 LYS A C 1
ATOM 689 O O . LYS A 1 84 ? 11.982 3.895 2.591 1.00 88.06 84 LYS A O 1
ATOM 694 N N . VAL A 1 85 ? 12.961 5.620 1.523 1.00 90.44 85 VAL A N 1
ATOM 695 C CA . VAL A 1 85 ? 12.623 6.635 2.539 1.00 90.44 85 VAL A CA 1
ATOM 696 C C . VAL A 1 85 ? 11.108 6.740 2.711 1.00 90.44 85 VAL A C 1
ATOM 698 O O . VAL A 1 85 ? 10.605 6.531 3.815 1.00 90.44 85 VAL A O 1
ATOM 701 N N . LEU A 1 86 ? 10.371 6.929 1.611 1.00 90.00 86 LEU A N 1
ATOM 702 C CA . LEU A 1 86 ? 8.906 7.014 1.639 1.00 90.00 86 LEU A CA 1
ATOM 703 C C . LEU A 1 86 ? 8.263 5.766 2.256 1.00 90.00 86 LEU A C 1
ATOM 705 O O . LEU A 1 86 ? 7.298 5.857 3.014 1.00 90.00 86 LEU A O 1
ATOM 709 N N . ARG A 1 87 ? 8.798 4.576 1.963 1.00 85.50 87 ARG A N 1
ATOM 710 C CA . ARG A 1 87 ? 8.295 3.320 2.532 1.00 85.50 87 ARG A CA 1
ATOM 711 C C . ARG A 1 87 ? 8.473 3.270 4.046 1.00 85.50 87 ARG A C 1
ATOM 713 O O . ARG A 1 87 ? 7.554 2.826 4.737 1.00 85.50 87 ARG A O 1
ATOM 720 N N . THR A 1 88 ? 9.628 3.690 4.551 1.00 85.25 88 THR A N 1
ATOM 721 C CA . THR A 1 88 ? 9.907 3.736 5.991 1.00 85.25 88 THR A CA 1
ATOM 722 C C . THR A 1 88 ? 8.965 4.713 6.690 1.00 85.25 88 THR A C 1
ATOM 724 O O . THR A 1 88 ? 8.297 4.325 7.647 1.00 85.25 88 THR A O 1
ATOM 727 N N . GLU A 1 89 ? 8.798 5.922 6.152 1.00 88.44 89 GLU A N 1
ATOM 728 C CA . GLU A 1 89 ? 7.868 6.926 6.689 1.00 88.44 89 GLU A CA 1
ATOM 729 C C . GLU A 1 89 ? 6.419 6.423 6.708 1.00 88.44 89 GLU A C 1
ATOM 731 O O . GLU A 1 89 ? 5.712 6.537 7.714 1.00 88.44 89 GLU A O 1
ATOM 736 N N . MET A 1 90 ? 5.968 5.798 5.616 1.00 84.75 90 MET A N 1
ATOM 737 C CA . MET A 1 90 ? 4.640 5.189 5.548 1.00 84.75 90 MET A CA 1
ATOM 738 C C . MET A 1 90 ? 4.464 4.074 6.579 1.00 84.75 90 MET A C 1
ATOM 740 O O . MET A 1 90 ? 3.377 3.931 7.141 1.00 84.75 90 MET A O 1
ATOM 744 N N . PHE A 1 91 ? 5.494 3.264 6.824 1.00 83.06 91 PHE A N 1
ATOM 745 C CA . PHE A 1 91 ? 5.428 2.201 7.821 1.00 83.06 91 PHE A CA 1
ATOM 746 C C . PHE A 1 91 ? 5.299 2.761 9.237 1.00 83.06 91 PHE A C 1
ATOM 748 O O . PHE A 1 91 ? 4.413 2.338 9.981 1.00 83.06 91 PHE A O 1
ATOM 755 N N . GLU A 1 92 ? 6.120 3.744 9.594 1.00 84.12 92 GLU A N 1
ATOM 756 C CA . GLU A 1 92 ? 6.029 4.409 10.894 1.00 84.12 92 GLU A CA 1
ATOM 757 C C . GLU A 1 92 ? 4.673 5.088 11.088 1.00 84.12 92 GLU A C 1
ATOM 759 O O . GLU A 1 92 ? 4.055 4.960 12.146 1.00 84.12 92 GLU A O 1
ATOM 764 N N . SER A 1 93 ? 4.172 5.756 10.048 1.00 86.88 93 SER A N 1
ATOM 765 C CA . SER A 1 93 ? 2.851 6.382 10.052 1.00 86.88 93 SER A CA 1
ATOM 766 C C . SER A 1 93 ? 1.738 5.355 10.271 1.00 86.88 93 SER A C 1
ATOM 768 O O . SER A 1 93 ? 0.871 5.550 11.124 1.00 86.88 93 SER A O 1
ATOM 770 N N . ARG A 1 94 ? 1.796 4.202 9.590 1.00 84.94 94 ARG A N 1
ATOM 771 C CA . ARG A 1 94 ? 0.845 3.097 9.796 1.00 84.94 94 ARG A CA 1
ATOM 772 C C . ARG A 1 94 ? 0.900 2.542 11.214 1.00 84.94 94 ARG A C 1
ATOM 774 O O . ARG A 1 94 ? -0.157 2.309 11.797 1.00 84.94 94 ARG A O 1
ATOM 781 N N . LYS A 1 95 ? 2.099 2.364 11.779 1.00 85.62 95 LYS A N 1
ATOM 782 C CA . LYS A 1 95 ? 2.275 1.886 13.157 1.00 85.62 95 LYS A CA 1
ATOM 783 C C . LYS A 1 95 ? 1.649 2.857 14.159 1.00 85.62 95 LYS A C 1
ATOM 785 O O . LYS A 1 95 ? 0.838 2.439 14.980 1.00 85.62 95 LYS A O 1
ATOM 790 N N . LYS A 1 96 ? 1.948 4.154 14.034 1.00 86.94 96 LYS A N 1
ATOM 791 C CA . LYS A 1 96 ? 1.362 5.216 14.872 1.00 86.94 96 LYS A CA 1
ATOM 792 C C . LYS A 1 96 ? -0.158 5.268 14.739 1.00 86.94 96 LYS A C 1
ATOM 794 O O . LYS A 1 96 ? -0.870 5.332 15.735 1.00 86.94 96 LYS A O 1
ATOM 799 N N . HIS A 1 97 ? -0.666 5.199 13.511 1.00 87.81 97 HIS A N 1
ATOM 800 C CA . HIS A 1 97 ? -2.101 5.179 13.253 1.00 87.81 97 HIS A CA 1
ATOM 801 C C . HIS A 1 97 ? -2.779 3.970 13.909 1.00 87.81 97 HIS A C 1
ATOM 803 O O . HIS A 1 97 ? -3.849 4.111 14.495 1.00 87.81 97 HIS A O 1
ATOM 809 N N . HIS A 1 98 ? -2.172 2.784 13.833 1.00 85.81 98 HIS A N 1
ATOM 810 C CA . HIS A 1 98 ? -2.707 1.587 14.477 1.00 85.81 98 HIS A CA 1
ATOM 811 C C . HIS A 1 98 ? -2.775 1.740 16.000 1.00 85.81 98 HIS A C 1
ATOM 813 O O . HIS A 1 98 ? -3.839 1.523 16.576 1.00 85.81 98 HIS A O 1
ATOM 819 N N . GLN A 1 99 ? -1.690 2.201 16.627 1.00 87.81 99 GLN A N 1
ATOM 820 C CA . GLN A 1 99 ? -1.650 2.477 18.067 1.00 87.81 99 GLN A CA 1
ATOM 821 C C . GLN A 1 99 ? -2.759 3.452 18.483 1.00 87.81 99 GLN A C 1
ATOM 823 O O . GLN A 1 99 ? -3.530 3.159 19.393 1.00 87.81 99 GLN A O 1
ATOM 828 N N . LEU A 1 100 ? -2.929 4.553 17.741 1.00 93.19 100 LEU A N 1
ATOM 829 C CA . LEU A 1 100 ? -3.984 5.534 18.001 1.00 93.19 100 LEU A CA 1
ATOM 830 C C . LEU A 1 100 ? -5.393 4.927 17.898 1.00 93.19 100 LEU A C 1
ATOM 832 O O . LEU A 1 100 ? -6.288 5.279 18.668 1.00 93.19 100 LEU A O 1
ATOM 836 N N . MET A 1 101 ? -5.617 4.023 16.942 1.00 87.94 101 MET A N 1
ATOM 837 C CA . MET A 1 101 ? -6.911 3.358 16.778 1.00 87.94 101 MET A CA 1
ATOM 838 C C . MET A 1 101 ? -7.198 2.357 17.899 1.00 87.94 101 MET A C 1
ATOM 840 O O . MET A 1 101 ? -8.349 2.278 18.338 1.00 87.94 101 MET A O 1
ATOM 844 N N . GLU A 1 102 ? -6.189 1.639 18.393 1.00 89.12 102 GLU A N 1
ATOM 845 C CA . GLU A 1 102 ? -6.343 0.761 19.557 1.00 89.12 102 GLU A CA 1
ATOM 846 C C . GLU A 1 102 ? -6.596 1.567 20.837 1.00 89.12 102 GLU A C 1
ATOM 848 O O . GLU A 1 102 ? -7.557 1.285 21.554 1.00 89.12 102 GLU A O 1
ATOM 853 N N . GLU A 1 103 ? -5.861 2.656 21.071 1.00 92.19 103 GLU A N 1
ATOM 854 C CA . GLU A 1 103 ? -6.130 3.568 22.191 1.00 92.19 103 GLU A CA 1
ATOM 855 C C . GLU A 1 103 ? -7.551 4.139 22.138 1.00 92.19 103 GLU A C 1
ATOM 857 O O . GLU A 1 103 ? -8.284 4.137 23.131 1.00 92.19 103 GLU A O 1
ATOM 862 N N . LYS A 1 104 ? -7.981 4.599 20.958 1.00 91.38 104 LYS A N 1
ATOM 863 C CA . LYS A 1 104 ? -9.344 5.091 20.741 1.00 91.38 104 LYS A CA 1
ATOM 864 C C . LYS A 1 104 ? -10.378 4.007 21.039 1.00 91.38 104 LYS A C 1
ATOM 866 O O 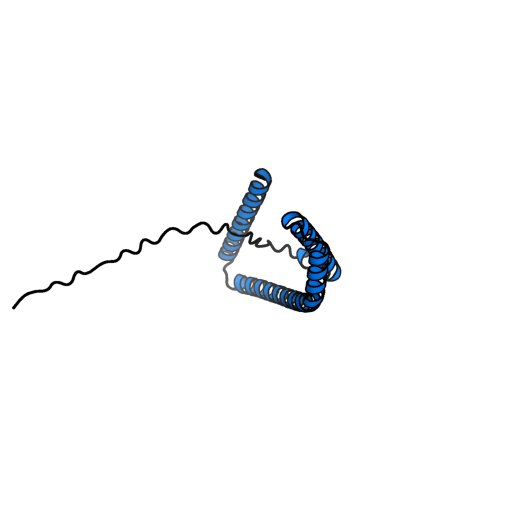. LYS A 1 104 ? -11.427 4.304 21.604 1.00 91.38 104 LYS A O 1
ATOM 871 N N . LYS A 1 105 ? -10.115 2.759 20.652 1.00 89.06 105 LYS A N 1
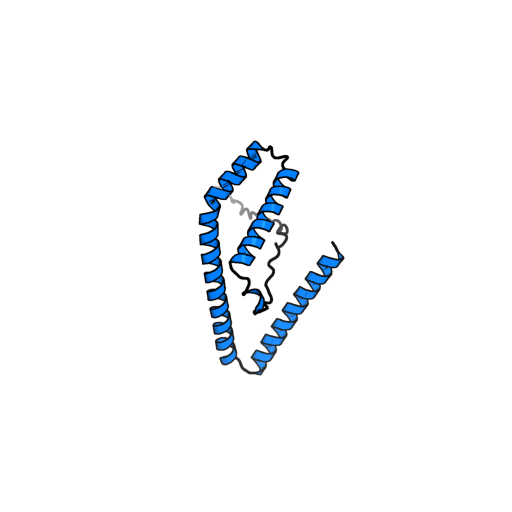ATOM 872 C CA . LYS A 1 105 ? -11.006 1.616 20.886 1.00 89.06 105 LYS A CA 1
ATOM 873 C C . LYS A 1 105 ? -11.122 1.287 22.372 1.00 89.06 105 LYS A C 1
ATOM 875 O O . LYS A 1 105 ? -12.235 0.991 22.802 1.00 89.06 105 LYS A O 1
ATOM 880 N N . ILE A 1 106 ? -10.035 1.380 23.137 1.00 92.19 106 ILE A N 1
ATOM 881 C CA . ILE A 1 106 ? -10.045 1.222 24.600 1.00 92.19 106 ILE A CA 1
ATOM 882 C C . ILE A 1 106 ? -10.910 2.316 25.234 1.00 92.19 106 ILE A C 1
ATOM 884 O O . ILE A 1 106 ? -11.920 2.000 25.856 1.00 92.19 106 ILE A O 1
ATOM 888 N N . LYS A 1 107 ? -10.613 3.593 24.955 1.00 93.06 107 LYS A N 1
ATOM 889 C CA . LYS A 1 107 ? -11.382 4.738 25.481 1.00 93.06 107 LYS A CA 1
ATOM 890 C C . LYS A 1 107 ? -12.860 4.684 25.096 1.00 93.06 107 LYS A C 1
ATOM 892 O O . LYS A 1 107 ? -13.736 5.033 25.874 1.00 93.06 107 LYS A O 1
ATOM 897 N N . MET A 1 108 ? -13.164 4.219 23.886 1.00 91.88 108 MET A N 1
ATOM 898 C CA . MET A 1 108 ? -14.545 4.031 23.450 1.00 91.88 108 MET A CA 1
ATOM 899 C C . MET A 1 108 ? -15.251 2.935 24.256 1.00 91.88 108 MET A C 1
ATOM 901 O O . MET A 1 108 ? -16.412 3.114 24.602 1.00 91.88 108 MET A O 1
ATOM 905 N N . LYS A 1 109 ? -14.581 1.816 24.569 1.00 91.88 109 LYS A N 1
ATOM 906 C CA . LYS A 1 109 ? -15.164 0.744 25.394 1.00 91.88 109 LYS A CA 1
ATOM 907 C C . LYS A 1 109 ? -15.490 1.217 26.814 1.00 91.88 109 LYS A C 1
ATOM 909 O O . LYS A 1 109 ? -16.486 0.759 27.352 1.00 91.88 109 LYS A O 1
ATOM 914 N N . GLU A 1 110 ? -14.711 2.140 27.375 1.00 94.56 110 GLU A N 1
ATOM 915 C CA . GLU A 1 110 ? -14.958 2.721 28.707 1.00 94.56 110 GLU A CA 1
ATOM 916 C C . GLU A 1 110 ? -16.235 3.576 28.771 1.00 94.56 110 GLU A C 1
ATOM 918 O O . GLU A 1 110 ? -16.852 3.683 29.826 1.00 94.56 110 GLU A O 1
ATOM 923 N N . ILE A 1 111 ? -16.651 4.171 27.647 1.00 96.38 111 ILE A N 1
ATOM 924 C CA . ILE A 1 111 ? -17.863 5.008 27.558 1.00 96.38 111 ILE A CA 1
ATOM 925 C C . ILE A 1 111 ? -19.125 4.153 27.355 1.00 96.38 111 ILE A C 1
ATOM 927 O O . ILE A 1 111 ? -20.235 4.576 27.680 1.00 96.38 111 ILE A O 1
ATOM 931 N N . LEU A 1 112 ? -18.975 2.963 26.772 1.00 94.44 112 LEU A N 1
ATOM 932 C CA . LEU A 1 112 ? -20.094 2.096 26.417 1.00 94.44 112 LEU A CA 1
ATOM 933 C C . LEU A 1 112 ? -20.577 1.278 27.616 1.00 94.44 112 LEU A C 1
ATOM 935 O O . LEU A 1 112 ? -19.798 0.852 28.465 1.00 94.44 112 LEU A O 1
ATOM 939 N N . THR A 1 113 ? -21.874 0.974 27.642 1.00 96.00 113 THR A N 1
ATOM 940 C CA . THR A 1 113 ? -22.410 0.008 28.607 1.00 96.00 113 THR A CA 1
ATOM 941 C C . THR A 1 113 ? -21.979 -1.422 28.243 1.00 96.00 113 THR A C 1
ATOM 943 O O . THR A 1 113 ? -21.702 -1.706 27.070 1.00 96.00 113 THR A O 1
ATOM 946 N N . PRO A 1 114 ? -21.971 -2.372 29.198 1.00 92.56 114 PRO A N 1
ATOM 947 C CA . PRO A 1 114 ? -21.593 -3.761 28.919 1.00 92.56 114 PRO A CA 1
ATOM 948 C C . PRO A 1 114 ? -22.398 -4.404 27.777 1.00 92.56 114 PRO A C 1
ATOM 950 O O . PRO A 1 114 ? -21.833 -5.075 26.912 1.00 92.56 114 PRO A O 1
ATOM 953 N N . GLU A 1 115 ? -23.704 -4.134 27.710 1.00 93.38 115 GLU A N 1
ATOM 954 C CA . GLU A 1 115 ? -24.578 -4.623 26.635 1.00 93.38 115 GLU A CA 1
ATOM 955 C C . GLU A 1 115 ? -24.197 -4.041 25.263 1.00 93.38 115 GLU A C 1
ATOM 957 O O . GLU A 1 115 ? -24.194 -4.741 24.245 1.00 93.38 115 GLU A O 1
ATOM 962 N N . GLN A 1 116 ? -23.821 -2.759 25.217 1.00 92.56 116 GLN A N 1
ATOM 963 C CA . GLN A 1 116 ? -23.370 -2.103 23.989 1.00 92.56 11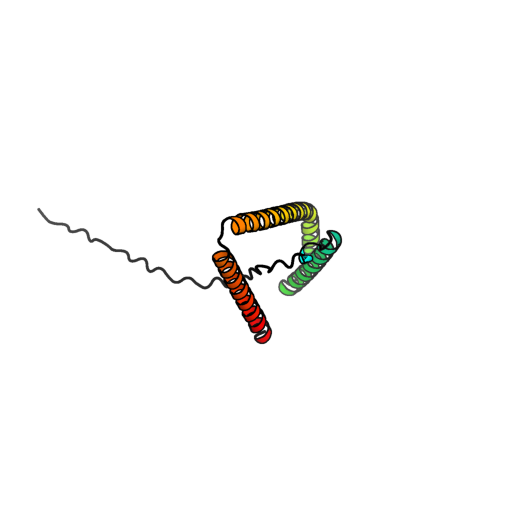6 GLN A CA 1
ATOM 964 C C . GLN A 1 116 ? -22.024 -2.657 23.509 1.00 92.56 116 GLN A C 1
ATOM 966 O O . GLN A 1 116 ? -21.832 -2.821 22.301 1.00 92.56 116 GLN A O 1
ATOM 971 N N . VAL A 1 117 ? -21.112 -2.998 24.426 1.00 92.19 117 VAL A N 1
ATOM 972 C CA . VAL A 1 117 ? -19.837 -3.653 24.091 1.00 92.19 117 VAL A CA 1
ATOM 973 C C . VAL A 1 117 ? -20.081 -5.026 23.463 1.00 92.19 117 VAL A C 1
ATOM 975 O O . VAL A 1 117 ? -19.533 -5.309 22.396 1.00 92.19 117 VAL A O 1
ATOM 978 N N . GLN A 1 118 ? -20.963 -5.846 24.040 1.00 92.06 118 GLN A N 1
ATOM 979 C CA . GLN A 1 118 ? -21.324 -7.150 23.465 1.00 92.06 118 GLN A CA 1
ATOM 980 C C . GLN A 1 118 ? -21.938 -7.014 22.063 1.00 92.06 118 GLN A C 1
ATOM 982 O O . GLN A 1 118 ? -21.599 -7.760 21.135 1.00 92.06 118 GLN A O 1
ATOM 987 N N . LYS A 1 119 ? -22.804 -6.014 21.860 1.00 93.06 119 LYS A N 1
ATOM 988 C CA . LYS A 1 119 ? -23.372 -5.721 20.538 1.00 93.06 119 LYS A CA 1
ATOM 989 C C . LYS A 1 119 ? -22.294 -5.299 19.536 1.00 93.06 119 LYS A C 1
ATOM 991 O O . LYS A 1 119 ? -22.299 -5.771 18.401 1.00 93.06 119 LYS A O 1
ATOM 996 N N . LEU A 1 120 ? -21.340 -4.465 19.945 1.00 89.12 120 LEU A N 1
ATOM 997 C CA . LEU A 1 120 ? -20.218 -4.057 19.099 1.00 89.12 120 LEU A CA 1
ATOM 998 C C . LEU A 1 120 ? -19.351 -5.256 18.680 1.00 89.12 120 LEU A C 1
ATOM 1000 O O . LEU A 1 120 ? -18.940 -5.345 17.523 1.00 89.12 120 LEU A O 1
ATOM 1004 N N . GLU A 1 121 ? -19.085 -6.188 19.591 1.00 89.44 121 GLU A N 1
ATOM 1005 C CA . GLU A 1 121 ? -18.278 -7.380 19.312 1.00 89.44 121 GLU A CA 1
ATOM 1006 C C . GLU A 1 121 ? -18.991 -8.370 18.385 1.00 89.44 121 GLU A C 1
ATOM 1008 O O . GLU A 1 121 ? -18.374 -8.881 17.450 1.00 89.44 121 GLU A O 1
ATOM 1013 N N . SER A 1 122 ? -20.302 -8.572 18.545 1.00 89.81 122 SER A N 1
ATOM 1014 C CA . SER A 1 122 ? -21.078 -9.407 17.613 1.00 89.81 122 SER A CA 1
ATOM 1015 C C . SER A 1 122 ? -21.144 -8.808 16.202 1.00 89.81 122 SER A C 1
ATOM 1017 O O . SER A 1 122 ? -21.017 -9.528 15.208 1.00 89.81 122 SER A O 1
ATOM 1019 N N . MET A 1 123 ? -21.257 -7.479 16.088 1.00 84.69 123 MET A N 1
ATOM 1020 C CA . MET A 1 123 ? -21.185 -6.779 14.802 1.00 84.69 123 MET A CA 1
ATOM 1021 C C . MET A 1 123 ? -19.821 -6.935 14.118 1.00 84.69 123 MET A C 1
ATOM 1023 O O . MET A 1 123 ? -19.773 -6.975 12.886 1.00 84.69 123 MET A O 1
ATOM 1027 N N . ARG A 1 124 ? -18.727 -7.012 14.889 1.00 85.81 124 ARG A N 1
ATOM 1028 C CA . ARG A 1 124 ? -17.378 -7.273 14.362 1.00 85.81 124 ARG A CA 1
ATOM 1029 C C . ARG A 1 124 ? -17.270 -8.693 13.817 1.00 85.81 124 ARG A C 1
ATOM 1031 O O . ARG A 1 124 ? -17.079 -8.834 12.617 1.00 85.81 124 ARG A O 1
ATOM 1038 N N . LYS A 1 125 ? -17.585 -9.710 14.625 1.00 85.62 125 LYS A N 1
ATOM 1039 C CA . LYS A 1 125 ? -17.551 -11.124 14.201 1.00 85.62 125 LYS A CA 1
ATOM 1040 C C . LYS A 1 125 ? -18.354 -11.385 12.925 1.00 85.62 125 LYS A C 1
ATOM 1042 O O . LYS A 1 125 ? -17.885 -12.036 12.000 1.00 85.62 125 LYS A O 1
ATOM 1047 N N . ARG A 1 126 ? -19.557 -10.805 12.814 1.00 82.81 126 ARG A N 1
ATOM 1048 C CA . ARG A 1 126 ? -20.389 -10.934 11.603 1.00 82.81 126 ARG A CA 1
ATOM 1049 C C . ARG A 1 126 ? -19.733 -10.333 10.356 1.00 82.81 126 ARG A C 1
ATOM 1051 O O . ARG A 1 126 ? -19.996 -10.784 9.243 1.00 82.81 126 ARG A O 1
ATOM 1058 N N . ARG A 1 127 ? -18.946 -9.270 10.519 1.00 79.50 127 ARG A N 1
ATOM 1059 C CA . ARG A 1 127 ? -18.194 -8.660 9.421 1.00 79.50 127 ARG A CA 1
ATOM 1060 C C . ARG A 1 127 ? -17.047 -9.560 8.985 1.00 79.50 127 ARG A C 1
ATOM 1062 O O . ARG A 1 127 ? -16.822 -9.645 7.784 1.00 79.50 127 ARG A O 1
ATOM 1069 N N . ASP A 1 128 ? -16.376 -10.199 9.932 1.00 80.19 128 ASP A N 1
ATOM 1070 C CA . ASP A 1 128 ? -15.212 -11.040 9.659 1.00 80.19 128 ASP A CA 1
ATOM 1071 C C . ASP A 1 128 ? -15.631 -12.332 8.941 1.00 80.19 128 ASP A C 1
ATOM 1073 O O . ASP A 1 128 ? -15.135 -12.588 7.847 1.00 80.19 128 ASP A O 1
ATOM 1077 N N . HIS A 1 129 ? -16.700 -13.003 9.387 1.00 79.25 129 HIS A N 1
ATOM 1078 C CA . HIS A 1 129 ? -17.272 -14.150 8.658 1.00 79.25 129 HIS A CA 1
ATOM 1079 C C . HIS A 1 129 ? -17.701 -13.813 7.223 1.00 79.25 129 HIS A C 1
ATOM 1081 O O . HIS A 1 129 ? -17.445 -14.559 6.285 1.00 79.25 129 HIS A O 1
ATOM 1087 N N . ARG A 1 130 ? -18.291 -12.628 7.003 1.00 77.81 130 ARG A N 1
ATOM 1088 C CA . ARG A 1 130 ? -18.653 -12.176 5.646 1.00 77.81 130 ARG A CA 1
ATOM 1089 C C . ARG A 1 130 ? -17.453 -11.948 4.729 1.00 77.81 130 ARG A C 1
ATOM 1091 O O . ARG A 1 130 ? -17.663 -11.825 3.522 1.00 77.81 130 ARG A O 1
ATOM 1098 N N . LYS A 1 131 ? -16.250 -11.765 5.272 1.00 75.94 131 LYS A N 1
ATOM 1099 C CA . LYS A 1 131 ? -15.020 -11.685 4.479 1.00 75.94 131 LYS A CA 1
ATOM 1100 C C . LYS A 1 131 ? -14.512 -13.086 4.168 1.00 75.94 131 LYS A C 1
ATOM 1102 O O . LYS A 1 131 ? -14.264 -13.359 3.003 1.00 75.94 131 LYS A O 1
ATOM 1107 N N . GLU A 1 132 ? -14.459 -13.963 5.170 1.00 76.44 132 GLU A N 1
ATOM 1108 C CA . GLU A 1 132 ? -14.072 -15.370 5.000 1.00 76.44 132 GLU A CA 1
ATOM 1109 C C . GLU A 1 132 ? -14.905 -16.042 3.901 1.00 76.44 132 GLU A C 1
ATOM 1111 O O . GLU A 1 132 ? -14.350 -16.627 2.974 1.00 76.44 132 GLU A O 1
ATOM 1116 N N . ASP A 1 133 ? -16.228 -15.859 3.927 1.00 76.56 133 ASP A N 1
ATOM 1117 C CA . ASP A 1 133 ? -17.138 -16.411 2.918 1.00 76.56 133 ASP A CA 1
ATOM 1118 C C . ASP A 1 133 ? -16.826 -15.916 1.492 1.00 76.56 133 ASP A C 1
ATOM 1120 O O . ASP A 1 133 ? -16.954 -16.669 0.523 1.00 76.56 133 ASP A O 1
ATOM 1124 N N . ARG A 1 134 ? -16.414 -14.648 1.336 1.00 74.50 134 ARG A N 1
ATOM 1125 C CA . ARG A 1 134 ? -16.023 -14.101 0.023 1.00 74.50 134 ARG A CA 1
ATOM 1126 C C . ARG A 1 134 ? -14.706 -14.694 -0.446 1.00 74.50 134 ARG A C 1
ATOM 1128 O O . ARG A 1 134 ? -14.629 -15.142 -1.586 1.00 74.50 134 ARG A O 1
ATOM 1135 N N . ASP A 1 135 ? -13.716 -14.732 0.439 1.00 73.00 135 ASP A N 1
ATOM 1136 C CA . ASP A 1 135 ? -12.382 -15.246 0.137 1.00 73.00 135 ASP A CA 1
ATOM 1137 C C . ASP A 1 135 ? -12.434 -16.745 -0.215 1.00 73.00 135 ASP A C 1
ATOM 1139 O O . ASP A 1 135 ? -11.672 -17.217 -1.060 1.00 73.00 135 ASP A O 1
ATOM 1143 N N . HIS A 1 136 ? -13.350 -17.505 0.396 1.00 71.12 136 HIS A N 1
ATOM 1144 C CA . HIS A 1 136 ? -13.597 -18.908 0.055 1.00 71.12 136 HIS A CA 1
ATOM 1145 C C . HIS A 1 136 ? -14.270 -19.081 -1.307 1.00 71.12 136 HIS A C 1
ATOM 1147 O O . HIS A 1 136 ? -13.874 -19.965 -2.066 1.00 71.12 136 HIS A O 1
ATOM 1153 N N . LYS A 1 137 ? -15.256 -18.241 -1.636 1.00 73.00 137 LYS A N 1
ATOM 1154 C CA . LYS A 1 137 ? -15.943 -18.298 -2.930 1.00 73.00 137 LYS A CA 1
ATOM 1155 C C . LYS A 1 137 ? -15.002 -17.967 -4.092 1.00 73.00 137 LYS A C 1
ATOM 1157 O O . LYS A 1 137 ? -14.978 -18.682 -5.085 1.00 73.00 137 LYS A O 1
ATOM 1162 N N . GLU A 1 138 ? -14.178 -16.933 -3.947 1.00 61.91 138 GLU A N 1
ATOM 1163 C CA . GLU A 1 138 ? -13.258 -16.479 -4.999 1.00 61.91 138 GLU A CA 1
ATOM 1164 C C . GLU A 1 138 ? -12.163 -17.513 -5.325 1.00 61.91 138 GLU A C 1
ATOM 1166 O O . GLU A 1 138 ? -11.751 -17.640 -6.477 1.00 61.91 138 GLU A O 1
ATOM 1171 N N . LYS A 1 139 ? -11.753 -18.319 -4.334 1.00 62.78 139 LYS A N 1
ATOM 1172 C CA . LYS A 1 139 ? -10.817 -19.442 -4.520 1.00 62.78 139 LYS A CA 1
ATOM 1173 C C . LYS A 1 139 ? -11.415 -20.653 -5.234 1.00 62.78 139 LYS A C 1
ATOM 1175 O O . LYS A 1 139 ? -10.653 -21.458 -5.751 1.00 62.78 139 LYS A O 1
ATOM 1180 N N . HIS A 1 140 ? -12.735 -20.825 -5.199 1.00 59.69 140 HIS A N 1
ATOM 1181 C CA . HIS A 1 140 ? -13.409 -21.951 -5.852 1.00 59.69 140 HIS A CA 1
ATOM 1182 C C . HIS A 1 140 ? -13.807 -21.623 -7.304 1.00 59.69 140 HIS A C 1
ATOM 1184 O O . HIS A 1 140 ? -14.003 -22.531 -8.108 1.00 59.69 140 HIS A O 1
ATOM 1190 N N . ASP A 1 141 ? -13.911 -20.334 -7.639 1.00 58.66 141 ASP A N 1
ATOM 1191 C CA . ASP A 1 141 ? -14.314 -19.846 -8.964 1.00 58.66 141 ASP A CA 1
ATOM 1192 C C . ASP A 1 141 ? -13.117 -19.440 -9.871 1.00 58.66 141 ASP A C 1
ATOM 1194 O O . ASP A 1 141 ? -13.346 -18.990 -10.995 1.00 58.66 141 ASP A O 1
ATOM 1198 N N . SER A 1 142 ? -11.860 -19.586 -9.409 1.00 51.06 142 SER A N 1
ATOM 1199 C CA . SER A 1 142 ? -10.613 -19.275 -10.155 1.00 51.06 142 SER A CA 1
ATOM 1200 C C . SER A 1 142 ? -9.825 -20.528 -10.525 1.00 51.06 142 SER A C 1
ATOM 1202 O O . SER A 1 142 ? -9.250 -20.541 -11.636 1.00 51.06 142 SER A O 1
#

Secondary structure (DSSP, 8-state):
--------------------------------GGGG---HHHHHHHHHHHHHHHHHHHHHHHT--HHHHHHHHHHHHHHHHHHHHHHHHHHHHHHHHHHHHHHHHHHHHHHS-HHHHHHHHHHHHHHHHHHHHHHHHHHH--

pLDDT: mean 75.93, std 19.96, range [34.59, 97.19]